Protein AF-A0A7J8KEY4-F1 (afdb_monomer_lite)

Secondary structure (DSSP, 8-state):
-GGGTHHHHTSTTGGGSHHHHT---TT-HHHHHHH-SSHHHHTTSS--TTHHHHHHHHTT-S-EEEEE-TT-SSSSSGGGGGT-EE-TTS-EE-GGGSHHHHTTTTSHHHHHHTT-EEEEE-SS--GGGTTS-HHHIIIIIGGG--

Radius of gyration: 16.2 Å; chains: 1; bounding box: 34×37×39 Å

InterPro domains:
  IPR029058 Alpha/Beta hydrolase fold [G3DSA:3.40.50.1820] (1-146)
  IPR029058 Alpha/Beta hydrolase fold [SSF53474] (2-145)

Foldseek 3Di:
DLVCVLVQLQDQVNLVDPVSLPDDDQQPNVSCCVRRPHDCVLLQVHDDPCQVVQLVVVVVDQADQQEFEPQQVPDVVRLVSQVWFQHNVGDTDGNCPDPSCVVCRNNPVVCVVVVRYHYDYDPPAYNVCCVPDPVNCVRRPVVPPD

Structure (mmCIF, N/CA/C/O backbone):
data_AF-A0A7J8KEY4-F1
#
_entry.id   AF-A0A7J8KEY4-F1
#
loop_
_atom_site.group_PDB
_atom_site.id
_atom_site.type_symbol
_atom_site.label_atom_id
_atom_site.label_alt_id
_atom_site.label_comp_id
_atom_site.label_asym_id
_atom_site.label_entity_id
_atom_site.label_seq_id
_atom_site.pdbx_PDB_ins_code
_atom_site.Cartn_x
_atom_site.Cartn_y
_atom_site.Cartn_z
_atom_site.occupancy
_atom_site.B_iso_or_equiv
_atom_site.auth_seq_id
_atom_site.auth_comp_id
_atom_site.auth_asym_id
_atom_site.auth_atom_id
_atom_site.pdbx_PDB_model_num
ATOM 1 N N . MET A 1 1 ? 6.195 19.680 -8.231 1.00 45.44 1 MET A N 1
ATOM 2 C CA . MET A 1 1 ? 7.351 19.181 -7.445 1.00 45.44 1 MET A CA 1
ATOM 3 C C . MET A 1 1 ? 7.421 17.651 -7.419 1.00 45.44 1 MET A C 1
ATOM 5 O O . MET A 1 1 ? 8.513 17.137 -7.600 1.00 45.44 1 MET A O 1
ATOM 9 N N . ARG A 1 2 ? 6.295 16.922 -7.286 1.00 59.47 2 ARG A N 1
ATOM 10 C CA . ARG A 1 2 ? 6.260 15.441 -7.325 1.00 59.47 2 ARG A CA 1
ATOM 11 C C . ARG A 1 2 ? 6.746 14.820 -8.647 1.00 59.47 2 ARG A C 1
ATOM 13 O O . ARG A 1 2 ? 7.518 13.875 -8.614 1.00 59.47 2 ARG A O 1
ATOM 20 N N . SER A 1 3 ? 6.399 15.421 -9.786 1.00 65.75 3 SER A N 1
ATOM 21 C CA . SER A 1 3 ? 6.666 14.889 -11.135 1.00 65.75 3 SER A CA 1
ATOM 22 C C . SER A 1 3 ? 8.140 14.717 -11.535 1.00 65.75 3 SER A C 1
ATOM 24 O O . SER A 1 3 ? 8.408 14.199 -12.608 1.00 65.75 3 SER A O 1
ATOM 26 N N . ASN A 1 4 ? 9.106 15.155 -10.718 1.00 87.75 4 ASN A N 1
ATOM 27 C CA . ASN A 1 4 ? 10.537 15.030 -11.024 1.00 87.75 4 ASN A CA 1
ATOM 28 C C . ASN A 1 4 ? 11.310 14.178 -10.005 1.00 87.75 4 ASN A C 1
ATOM 30 O O . ASN A 1 4 ? 12.507 13.968 -10.199 1.00 87.75 4 ASN A O 1
ATOM 34 N N . LEU A 1 5 ? 10.665 13.691 -8.934 1.00 90.38 5 LEU A N 1
ATOM 35 C CA . LEU A 1 5 ? 11.347 12.914 -7.891 1.00 90.38 5 LEU A CA 1
ATOM 36 C C . LEU A 1 5 ? 11.930 11.609 -8.434 1.00 90.38 5 LEU A C 1
ATOM 38 O O . LEU A 1 5 ? 13.018 11.227 -8.014 1.00 90.38 5 LEU A O 1
ATOM 42 N N . TYR A 1 6 ? 11.287 10.993 -9.430 1.00 91.25 6 TYR A N 1
ATOM 43 C CA . TYR A 1 6 ? 11.768 9.776 -10.088 1.00 91.25 6 TYR A CA 1
ATOM 44 C C . TYR A 1 6 ? 13.201 9.916 -10.637 1.00 91.25 6 TYR A C 1
ATOM 46 O O . TYR A 1 6 ? 13.979 8.969 -10.573 1.00 91.25 6 TYR A O 1
ATOM 54 N N . ARG A 1 7 ? 13.596 11.113 -11.103 1.00 92.25 7 ARG A N 1
ATOM 55 C CA . ARG A 1 7 ? 14.943 11.376 -11.652 1.00 92.25 7 ARG A CA 1
ATOM 56 C C . ARG A 1 7 ? 16.046 11.231 -10.610 1.00 92.25 7 ARG A C 1
ATOM 58 O O . ARG A 1 7 ? 17.181 10.923 -10.956 1.00 92.25 7 ARG A O 1
ATOM 65 N N . ILE A 1 8 ? 15.709 11.495 -9.351 1.00 93.94 8 ILE A N 1
ATOM 66 C CA . ILE A 1 8 ? 16.608 11.338 -8.209 1.00 93.94 8 ILE A CA 1
ATOM 67 C C . ILE A 1 8 ? 16.416 9.946 -7.616 1.00 93.94 8 ILE A C 1
ATOM 69 O O . ILE A 1 8 ? 17.381 9.197 -7.483 1.00 93.94 8 ILE A O 1
ATOM 73 N N . CYS A 1 9 ? 15.173 9.584 -7.302 1.00 95.31 9 CYS A N 1
ATOM 74 C CA . CYS A 1 9 ? 14.866 8.370 -6.568 1.00 95.31 9 CYS A CA 1
ATOM 75 C C . CYS A 1 9 ? 15.214 7.091 -7.320 1.00 95.31 9 CYS A C 1
ATOM 77 O O . CYS A 1 9 ? 15.650 6.142 -6.681 1.00 95.31 9 CYS A O 1
ATOM 79 N N . TYR A 1 10 ? 15.109 7.062 -8.647 1.00 96.75 10 TYR A N 1
ATOM 80 C CA . TYR A 1 10 ? 15.460 5.885 -9.449 1.00 96.75 10 TYR A CA 1
ATOM 81 C C . TYR A 1 10 ? 16.909 5.901 -9.956 1.00 96.75 10 TYR A C 1
ATOM 83 O O . TYR A 1 10 ? 17.248 5.236 -10.931 1.00 96.75 10 TYR A O 1
ATOM 91 N N . SER A 1 11 ? 17.783 6.646 -9.276 1.00 96.38 11 SER A N 1
ATOM 92 C CA . SER A 1 11 ? 19.234 6.516 -9.417 1.00 96.38 11 SER A CA 1
ATOM 93 C C . SER A 1 11 ? 19.804 5.556 -8.359 1.00 96.38 11 SER A C 1
ATOM 95 O O . SER A 1 11 ? 19.191 5.400 -7.300 1.00 96.38 11 SER A O 1
ATOM 97 N N . PRO A 1 12 ? 20.993 4.953 -8.575 1.00 96.25 12 PRO A N 1
ATOM 98 C CA . PRO A 1 12 ? 21.600 4.047 -7.596 1.00 96.25 12 PRO A CA 1
ATOM 99 C C . PRO A 1 12 ? 21.769 4.667 -6.202 1.00 96.25 12 PRO A C 1
ATOM 101 O O . PRO A 1 12 ? 21.425 4.047 -5.208 1.00 96.25 12 PRO A O 1
ATOM 104 N N . TRP A 1 13 ? 22.233 5.917 -6.124 1.00 95.69 13 TRP A N 1
ATOM 105 C CA . TRP A 1 13 ? 22.377 6.629 -4.849 1.00 95.69 13 TRP A CA 1
ATOM 106 C C . TRP A 1 13 ? 21.034 7.115 -4.294 1.00 95.69 13 TRP A C 1
ATOM 108 O O . TRP A 1 13 ? 20.894 7.269 -3.086 1.00 95.69 13 TRP A O 1
ATOM 118 N N . GLY A 1 14 ? 20.036 7.339 -5.152 1.00 96.62 14 GLY A N 1
ATOM 119 C CA . GLY A 1 14 ? 18.671 7.638 -4.729 1.00 96.62 14 GLY A CA 1
ATOM 120 C C . GLY A 1 14 ? 18.065 6.493 -3.926 1.00 96.62 14 GLY A C 1
ATOM 121 O O . GLY A 1 14 ? 17.451 6.740 -2.896 1.00 96.62 14 GLY A O 1
ATOM 122 N N . GLN A 1 15 ? 18.304 5.245 -4.329 1.00 97.56 15 GLN A N 1
ATOM 123 C CA . GLN A 1 15 ? 17.839 4.054 -3.604 1.00 97.56 15 GLN A CA 1
ATOM 124 C C . GLN A 1 15 ? 18.546 3.820 -2.255 1.00 97.56 15 GLN A C 1
ATOM 126 O O . GLN A 1 15 ? 18.086 3.022 -1.445 1.00 97.56 15 GLN A O 1
ATOM 131 N N . GLU A 1 16 ? 19.601 4.574 -1.939 1.00 96.12 16 GLU A N 1
ATOM 132 C CA . GLU A 1 16 ? 20.169 4.607 -0.583 1.00 96.12 16 GLU A CA 1
ATOM 133 C C . GLU A 1 16 ? 19.364 5.525 0.367 1.00 96.12 16 GLU A C 1
ATOM 135 O O . GLU A 1 16 ? 19.590 5.533 1.577 1.00 96.12 16 GLU A O 1
ATOM 140 N N . PHE A 1 17 ? 18.390 6.292 -0.147 1.00 96.19 17 PHE A N 1
ATOM 141 C CA . PHE A 1 17 ? 17.484 7.121 0.653 1.00 96.19 17 PHE A CA 1
ATOM 142 C C . PHE A 1 17 ? 16.145 6.422 0.898 1.00 96.19 17 PHE A C 1
ATOM 144 O O . PHE A 1 17 ? 15.454 5.998 -0.029 1.00 96.19 17 PHE A O 1
ATOM 151 N N . SER A 1 18 ? 15.716 6.398 2.163 1.00 96.50 18 SER A N 1
ATOM 152 C CA . SER A 1 18 ? 14.506 5.689 2.599 1.00 96.50 18 SER A CA 1
ATOM 153 C C . SER A 1 18 ? 13.246 6.086 1.826 1.00 96.50 18 SER A C 1
ATOM 155 O O . SER A 1 18 ? 12.500 5.207 1.416 1.00 96.50 18 SER A O 1
ATOM 157 N N . ILE A 1 19 ? 13.026 7.380 1.570 1.00 95.88 19 ILE A N 1
ATOM 158 C CA . ILE A 1 19 ? 11.847 7.870 0.832 1.00 95.88 19 ILE A CA 1
ATOM 159 C C . ILE A 1 19 ? 11.815 7.322 -0.600 1.00 95.88 19 ILE A C 1
ATOM 161 O O . ILE A 1 19 ? 10.760 6.970 -1.119 1.00 95.88 19 ILE A O 1
ATOM 165 N N . CYS A 1 20 ? 12.975 7.212 -1.242 1.00 97.06 20 CYS A N 1
ATOM 166 C CA . CYS A 1 20 ? 13.074 6.744 -2.617 1.00 97.06 20 CYS A CA 1
ATOM 167 C C . CYS A 1 20 ? 12.879 5.230 -2.754 1.00 97.06 20 CYS A C 1
ATOM 169 O O . CYS A 1 20 ? 12.458 4.765 -3.813 1.00 97.06 20 CYS A O 1
ATOM 171 N N . ASN A 1 21 ? 13.104 4.469 -1.680 1.00 97.69 21 ASN A N 1
ATOM 172 C CA . ASN A 1 21 ? 12.877 3.023 -1.646 1.00 97.69 21 ASN A CA 1
ATOM 173 C C . ASN A 1 21 ? 11.406 2.624 -1.798 1.00 97.69 21 ASN A C 1
ATOM 175 O O . ASN A 1 21 ? 11.119 1.513 -2.249 1.00 97.69 21 ASN A O 1
ATOM 179 N N . TYR A 1 22 ? 10.484 3.531 -1.473 1.00 97.31 22 TYR A N 1
ATOM 180 C CA . TYR A 1 22 ? 9.044 3.353 -1.663 1.00 97.31 22 TYR A CA 1
ATOM 181 C C . TYR A 1 22 ? 8.402 4.459 -2.508 1.00 97.31 22 TYR A C 1
ATOM 183 O O . TYR A 1 22 ? 7.179 4.571 -2.552 1.00 97.31 22 TYR A O 1
ATOM 191 N N . TRP A 1 23 ? 9.204 5.261 -3.217 1.00 97.75 23 TRP A N 1
ATOM 192 C CA . TRP A 1 23 ? 8.666 6.155 -4.234 1.00 97.75 23 TRP A CA 1
ATOM 193 C C . TRP A 1 23 ? 8.142 5.316 -5.401 1.00 97.75 23 TRP A C 1
ATOM 195 O O . TRP A 1 23 ? 8.916 4.641 -6.083 1.00 97.75 23 TRP A O 1
ATOM 205 N N . HIS A 1 24 ? 6.834 5.365 -5.625 1.00 97.19 24 HIS A N 1
ATOM 206 C CA . HIS A 1 24 ? 6.153 4.646 -6.693 1.00 97.19 24 HIS A CA 1
ATOM 207 C C . HIS A 1 24 ? 5.544 5.682 -7.643 1.00 97.19 24 HIS A C 1
ATOM 209 O O . HIS A 1 24 ? 4.611 6.394 -7.281 1.00 97.19 24 HIS A O 1
ATOM 215 N N . ASP A 1 25 ? 6.143 5.845 -8.821 1.00 96.50 25 ASP A N 1
ATOM 216 C CA . ASP A 1 25 ? 5.674 6.772 -9.849 1.00 96.50 25 ASP A CA 1
ATOM 217 C C . ASP A 1 25 ? 4.855 6.001 -10.897 1.00 96.50 25 ASP A C 1
ATOM 219 O O . ASP A 1 25 ? 5.459 5.273 -11.690 1.00 96.50 25 ASP A O 1
ATOM 223 N N . PRO A 1 26 ? 3.516 6.156 -10.941 1.00 95.31 26 PRO A N 1
ATOM 224 C CA . PRO A 1 26 ? 2.666 5.409 -11.872 1.00 95.31 26 PRO A CA 1
ATOM 225 C C . PRO A 1 26 ? 2.917 5.769 -13.347 1.00 95.31 26 PRO A C 1
ATOM 227 O O . PRO A 1 26 ? 2.512 5.027 -14.238 1.00 95.31 26 PRO A O 1
ATOM 230 N N . HIS A 1 27 ? 3.604 6.884 -13.626 1.00 96.00 27 HIS A N 1
ATOM 231 C CA . HIS A 1 27 ? 3.937 7.319 -14.990 1.00 96.00 27 HIS A CA 1
ATOM 232 C C . HIS A 1 27 ? 5.279 6.779 -15.489 1.00 96.00 27 HIS A C 1
ATOM 234 O O . HIS A 1 27 ? 5.598 6.905 -16.671 1.00 96.00 27 HIS A O 1
ATOM 240 N N . HIS A 1 28 ? 6.079 6.193 -14.597 1.00 96.00 28 HIS A N 1
ATOM 241 C CA . HIS A 1 28 ? 7.401 5.647 -14.902 1.00 96.00 28 HIS A CA 1
ATOM 242 C C . HIS A 1 28 ? 7.551 4.230 -14.331 1.00 96.00 28 HIS A C 1
ATOM 244 O O . HIS A 1 28 ? 8.598 3.901 -13.771 1.00 96.00 28 HIS A O 1
ATOM 250 N N . ASP A 1 29 ? 6.514 3.401 -14.486 1.00 95.00 29 ASP A N 1
ATOM 251 C CA . ASP A 1 29 ? 6.438 2.048 -13.916 1.00 95.00 29 ASP A CA 1
ATOM 252 C C . ASP A 1 29 ? 7.633 1.166 -14.319 1.00 95.00 29 ASP A C 1
ATOM 254 O O . ASP A 1 29 ? 8.302 0.595 -13.465 1.00 95.00 29 ASP A O 1
ATOM 258 N N . ASP A 1 30 ? 8.033 1.170 -15.596 1.00 96.44 30 ASP A N 1
ATOM 259 C CA . ASP A 1 30 ? 9.221 0.429 -16.056 1.00 96.44 30 ASP A CA 1
ATOM 260 C C . ASP A 1 30 ? 10.501 0.831 -15.298 1.00 96.44 30 ASP A C 1
ATOM 262 O O . ASP A 1 30 ? 11.349 -0.004 -14.964 1.00 96.44 30 ASP A O 1
ATOM 266 N N . LEU A 1 31 ? 10.658 2.128 -15.013 1.00 96.50 31 LEU A N 1
ATOM 267 C CA . LEU A 1 31 ? 11.814 2.644 -14.286 1.00 96.50 31 LEU A CA 1
ATOM 268 C C . LEU A 1 31 ? 11.715 2.317 -12.792 1.00 96.50 31 LEU A C 1
ATOM 270 O O . LEU A 1 31 ? 12.731 1.986 -12.182 1.00 96.50 31 LEU A O 1
ATOM 274 N N . TYR A 1 32 ? 10.510 2.355 -12.226 1.00 97.50 32 TYR A N 1
ATOM 275 C CA . TYR A 1 32 ? 10.221 1.895 -10.871 1.00 97.50 32 TYR A CA 1
ATOM 276 C C . TYR A 1 32 ? 10.566 0.408 -10.696 1.00 97.50 32 TYR A C 1
ATOM 278 O O . TYR A 1 32 ? 11.369 0.074 -9.820 1.00 97.50 32 TYR A O 1
ATOM 286 N N . LEU A 1 33 ? 10.055 -0.470 -11.564 1.00 97.12 33 LEU A N 1
ATOM 287 C CA . LEU A 1 33 ? 10.310 -1.913 -11.535 1.00 97.12 33 LEU A CA 1
ATOM 288 C C . LEU A 1 33 ? 11.802 -2.231 -11.692 1.00 97.12 33 LEU A C 1
ATOM 290 O O . LEU A 1 33 ? 12.322 -3.153 -11.057 1.00 97.12 33 LEU A O 1
ATOM 294 N N . ASN A 1 34 ? 12.522 -1.452 -12.501 1.00 97.06 34 ASN A N 1
ATOM 295 C CA . ASN A 1 34 ? 13.956 -1.635 -12.705 1.00 97.06 34 ASN A CA 1
ATOM 296 C C . ASN A 1 34 ? 14.805 -1.092 -11.539 1.00 97.06 34 ASN A C 1
ATOM 298 O O . ASN A 1 34 ? 15.756 -1.745 -11.112 1.00 97.06 34 ASN A O 1
ATOM 302 N N . ALA A 1 35 ? 14.471 0.078 -10.991 1.00 97.06 35 ALA A N 1
ATOM 303 C CA . ALA A 1 35 ? 15.326 0.774 -10.029 1.00 97.06 35 ALA A CA 1
ATOM 304 C C . ALA A 1 35 ? 14.965 0.518 -8.563 1.00 97.06 35 ALA A C 1
ATOM 306 O O . ALA A 1 35 ? 15.860 0.542 -7.723 1.00 97.06 35 ALA A O 1
ATOM 307 N N . SER A 1 36 ? 13.694 0.270 -8.226 1.00 97.75 36 SER A N 1
ATOM 308 C CA . SER A 1 36 ? 13.269 0.111 -6.831 1.00 97.75 36 SER A CA 1
ATOM 309 C C . SER A 1 36 ? 13.994 -1.071 -6.180 1.00 97.75 36 SER A C 1
ATOM 311 O O . SER A 1 36 ? 13.887 -2.224 -6.606 1.00 97.75 36 SER A O 1
ATOM 313 N N . SER A 1 37 ? 14.782 -0.780 -5.151 1.00 96.81 37 SER A N 1
ATOM 314 C CA . SER A 1 37 ? 15.591 -1.749 -4.411 1.00 96.81 37 SER A CA 1
ATOM 315 C C . SER A 1 37 ? 14.806 -2.410 -3.273 1.00 96.81 37 SER A C 1
ATOM 317 O O . SER A 1 37 ? 15.207 -3.461 -2.774 1.00 96.81 37 SER A O 1
ATOM 319 N N . PHE A 1 38 ? 13.660 -1.823 -2.909 1.00 98.38 38 PHE A N 1
ATOM 320 C CA . PHE A 1 38 ? 12.827 -2.255 -1.794 1.00 98.38 38 PHE A CA 1
ATOM 321 C C . PHE A 1 38 ? 11.388 -2.552 -2.220 1.00 98.38 38 PHE A C 1
ATOM 323 O O . PHE A 1 38 ? 11.026 -3.724 -2.260 1.00 98.38 38 PHE A O 1
ATOM 330 N N . LEU A 1 39 ? 10.575 -1.537 -2.551 1.00 98.50 39 LEU A N 1
ATOM 331 C CA . LEU A 1 39 ? 9.125 -1.710 -2.721 1.00 98.50 39 LEU A CA 1
ATOM 332 C C . LEU A 1 39 ? 8.771 -2.717 -3.826 1.00 98.50 39 LEU A C 1
ATOM 334 O O . LEU A 1 39 ? 8.086 -3.695 -3.535 1.00 98.50 39 LEU A O 1
ATOM 338 N N . ALA A 1 40 ? 9.323 -2.563 -5.037 1.00 98.06 40 ALA A N 1
ATOM 339 C CA . ALA A 1 40 ? 9.056 -3.504 -6.136 1.00 98.06 40 ALA A CA 1
ATOM 340 C C . ALA A 1 40 ? 9.548 -4.930 -5.822 1.00 98.06 40 ALA A C 1
ATOM 342 O O . ALA A 1 40 ? 9.017 -5.918 -6.334 1.00 98.06 40 ALA A O 1
ATOM 343 N N . LEU A 1 41 ? 10.576 -5.046 -4.969 1.00 97.88 41 LEU A N 1
ATOM 344 C CA . LEU A 1 41 ? 11.156 -6.322 -4.566 1.00 97.88 41 LEU A CA 1
ATOM 345 C C . LEU A 1 41 ? 10.262 -7.041 -3.547 1.00 97.88 41 LEU A C 1
ATOM 347 O O . LEU A 1 41 ? 9.910 -8.197 -3.759 1.00 97.88 41 LEU A O 1
ATOM 351 N N . ILE A 1 42 ? 9.859 -6.369 -2.461 1.00 98.25 42 ILE A N 1
ATOM 352 C CA . ILE A 1 42 ? 9.007 -6.980 -1.423 1.00 98.25 42 ILE A CA 1
ATOM 353 C C . ILE A 1 42 ? 7.591 -7.271 -1.925 1.00 98.25 42 ILE A C 1
ATOM 355 O O . ILE A 1 42 ? 6.972 -8.231 -1.466 1.00 98.25 42 ILE A O 1
ATOM 359 N N . ASN A 1 43 ? 7.108 -6.494 -2.895 1.00 98.50 43 ASN A N 1
ATOM 360 C CA . ASN A 1 43 ? 5.810 -6.714 -3.518 1.00 98.50 43 ASN A CA 1
ATOM 361 C C . ASN A 1 43 ? 5.831 -7.856 -4.548 1.00 98.50 43 ASN A C 1
ATOM 363 O O . ASN A 1 43 ? 4.774 -8.263 -5.034 1.00 98.50 43 ASN A O 1
ATOM 367 N N . GLY A 1 44 ? 7.007 -8.400 -4.885 1.00 97.31 44 GLY A N 1
ATOM 368 C CA . GLY A 1 44 ? 7.145 -9.418 -5.927 1.00 97.31 44 GLY A CA 1
ATOM 369 C C . GLY A 1 44 ? 6.732 -8.908 -7.311 1.00 97.31 44 GLY A C 1
ATOM 370 O O . GLY A 1 44 ? 6.229 -9.678 -8.126 1.00 97.31 44 GLY A O 1
ATOM 371 N N . GLU A 1 45 ? 6.891 -7.607 -7.555 1.00 97.19 45 GLU A N 1
ATOM 372 C CA . GLU A 1 45 ? 6.647 -6.976 -8.857 1.00 97.19 45 GLU A CA 1
ATOM 373 C C . GLU A 1 45 ? 7.847 -7.188 -9.786 1.00 97.19 45 GLU A C 1
ATOM 375 O O . GLU A 1 45 ? 7.683 -7.359 -10.994 1.00 97.19 45 GLU A O 1
ATOM 380 N N . ARG A 1 46 ? 9.048 -7.291 -9.200 1.00 94.81 46 ARG A N 1
ATOM 381 C CA . ARG A 1 46 ? 10.245 -7.824 -9.853 1.00 94.81 46 ARG A CA 1
ATOM 382 C C . ARG A 1 46 ? 10.583 -9.206 -9.302 1.00 94.81 46 ARG A C 1
ATOM 384 O O . ARG A 1 46 ? 10.758 -9.377 -8.094 1.00 94.81 46 ARG A O 1
ATOM 391 N N . ASP A 1 47 ? 10.743 -10.175 -10.200 1.00 93.56 47 ASP A N 1
ATOM 392 C CA . ASP A 1 47 ? 11.124 -11.538 -9.834 1.00 93.56 47 ASP A CA 1
ATOM 393 C C . ASP A 1 47 ? 12.469 -11.575 -9.098 1.00 93.56 47 ASP A C 1
ATOM 395 O O . ASP A 1 47 ? 13.452 -10.941 -9.488 1.00 93.56 47 ASP A O 1
ATOM 399 N N . HIS A 1 48 ? 12.522 -12.362 -8.024 1.00 96.25 48 HIS A N 1
ATOM 400 C CA . HIS A 1 48 ? 13.741 -12.597 -7.261 1.00 96.25 48 HIS A CA 1
ATOM 401 C C . HIS A 1 48 ? 13.693 -13.983 -6.592 1.00 96.25 48 HIS A C 1
ATOM 403 O O . HIS A 1 48 ? 12.610 -14.481 -6.267 1.00 96.25 48 HIS A O 1
ATOM 409 N N . PRO A 1 49 ? 14.847 -14.629 -6.331 1.00 97.69 49 PRO A N 1
ATOM 410 C CA . PRO A 1 49 ? 14.895 -16.034 -5.904 1.00 97.69 49 PRO A CA 1
ATOM 411 C C . PRO A 1 49 ? 14.205 -16.309 -4.558 1.00 97.69 49 PRO A C 1
ATOM 413 O O . PRO A 1 49 ? 13.836 -17.445 -4.271 1.00 97.69 49 PRO A O 1
ATOM 416 N N . ASN A 1 50 ? 14.001 -15.275 -3.736 1.00 97.81 50 ASN A N 1
ATOM 417 C CA . ASN A 1 50 ? 13.419 -15.404 -2.402 1.00 97.81 50 ASN A CA 1
ATOM 418 C C . ASN A 1 50 ? 11.912 -15.103 -2.347 1.00 97.81 50 ASN A C 1
ATOM 420 O O . ASN A 1 50 ? 11.337 -15.239 -1.268 1.00 97.81 50 ASN A O 1
ATOM 424 N N . ALA A 1 51 ? 11.258 -14.742 -3.460 1.00 97.56 51 ALA A N 1
ATOM 425 C CA . ALA A 1 51 ? 9.858 -14.296 -3.469 1.00 97.56 51 ALA A CA 1
ATOM 426 C C . ALA A 1 51 ? 8.914 -15.308 -2.798 1.00 97.56 51 ALA A C 1
ATOM 428 O O . ALA A 1 51 ? 8.120 -14.968 -1.921 1.00 97.56 51 ALA A O 1
ATOM 429 N N . THR A 1 52 ? 9.083 -16.598 -3.112 1.00 97.94 52 THR A N 1
ATOM 430 C CA . THR A 1 52 ? 8.290 -17.682 -2.504 1.00 97.94 52 THR A CA 1
ATOM 431 C C . THR A 1 52 ? 8.511 -17.785 -0.991 1.00 97.94 52 THR A C 1
ATOM 433 O O . THR A 1 52 ? 7.559 -17.984 -0.231 1.00 97.94 52 THR A O 1
ATOM 436 N N . ALA A 1 53 ? 9.759 -17.644 -0.532 1.00 98.50 53 ALA A N 1
ATOM 437 C CA . ALA A 1 53 ? 10.087 -17.693 0.889 1.00 98.50 53 ALA A CA 1
ATOM 438 C C . ALA A 1 53 ? 9.532 -16.469 1.634 1.00 98.50 53 ALA A C 1
ATOM 440 O O . ALA A 1 53 ? 8.979 -16.617 2.721 1.00 98.50 53 ALA A O 1
ATOM 441 N N . TRP A 1 54 ? 9.620 -15.278 1.038 1.00 98.69 54 TRP A N 1
ATOM 442 C CA . TRP A 1 54 ? 9.091 -14.037 1.608 1.00 98.69 54 TRP A CA 1
ATOM 443 C C . TRP A 1 54 ? 7.572 -14.080 1.739 1.00 98.69 54 TRP A C 1
ATOM 445 O O . TRP A 1 54 ? 7.057 -13.862 2.836 1.00 98.69 54 TRP A O 1
ATOM 455 N N . ARG A 1 55 ? 6.870 -14.506 0.681 1.00 98.62 55 ARG A N 1
ATOM 456 C CA . ARG A 1 55 ? 5.430 -14.788 0.728 1.00 98.62 55 ARG A CA 1
ATOM 457 C C . ARG A 1 55 ? 5.086 -15.762 1.855 1.00 98.62 55 ARG A C 1
ATOM 459 O O . ARG A 1 55 ? 4.215 -15.486 2.676 1.00 98.62 55 ARG A O 1
ATOM 466 N N . LYS A 1 56 ? 5.783 -16.903 1.933 1.00 98.69 56 LYS A N 1
ATOM 467 C CA . LYS A 1 56 ? 5.558 -17.906 2.990 1.00 98.69 56 LYS A CA 1
ATOM 468 C C . LYS A 1 56 ? 5.751 -17.317 4.390 1.00 98.69 56 LYS A C 1
ATOM 470 O O . LYS A 1 56 ? 5.007 -17.676 5.299 1.00 98.69 56 LYS A O 1
ATOM 475 N N . ASN A 1 57 ? 6.735 -16.438 4.564 1.00 98.75 57 ASN A N 1
ATOM 476 C CA . ASN A 1 57 ? 7.012 -15.795 5.843 1.00 98.75 57 ASN A CA 1
ATOM 477 C C . ASN A 1 57 ? 5.910 -14.804 6.227 1.00 98.75 57 ASN A C 1
ATOM 479 O O . ASN A 1 57 ? 5.424 -14.870 7.354 1.00 98.75 57 ASN A O 1
ATOM 483 N N . PHE A 1 58 ? 5.477 -13.946 5.300 1.00 98.81 58 PHE A N 1
ATOM 484 C CA . PHE A 1 58 ? 4.419 -12.966 5.556 1.00 98.81 58 PHE A CA 1
ATOM 485 C C . PHE A 1 58 ? 3.092 -13.636 5.937 1.00 98.81 58 PHE A C 1
ATOM 487 O O . PHE A 1 58 ? 2.433 -13.223 6.887 1.00 98.81 58 PHE A O 1
ATOM 494 N N . LEU A 1 59 ? 2.760 -14.766 5.303 1.00 98.81 59 LEU A N 1
ATOM 495 C CA . LEU A 1 59 ? 1.548 -15.549 5.590 1.00 98.81 59 LEU A CA 1
ATOM 496 C C . LEU A 1 59 ? 1.462 -16.143 7.007 1.00 98.81 59 LEU A C 1
ATOM 498 O O . LEU A 1 59 ? 0.399 -16.639 7.403 1.00 98.81 59 LEU A O 1
AT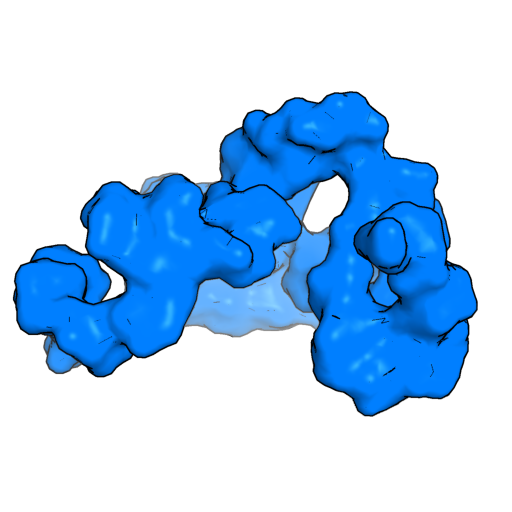OM 502 N N . ARG A 1 60 ? 2.559 -16.101 7.774 1.00 98.69 60 ARG A N 1
ATOM 503 C CA . ARG A 1 60 ? 2.585 -16.514 9.184 1.00 98.69 60 ARG A CA 1
ATOM 504 C C . ARG A 1 60 ? 1.880 -15.518 10.103 1.00 98.69 60 ARG A C 1
ATOM 506 O O . ARG A 1 60 ? 1.576 -15.890 11.232 1.00 98.69 60 ARG A O 1
ATOM 513 N N . VAL A 1 61 ? 1.649 -14.280 9.655 1.00 98.56 61 VAL A N 1
ATOM 514 C CA . VAL A 1 61 ? 0.938 -13.269 10.445 1.00 98.56 61 VAL A CA 1
ATOM 515 C C . VAL A 1 61 ? -0.472 -13.759 10.786 1.00 98.56 61 VAL A C 1
ATOM 517 O O . VAL A 1 61 ? -1.137 -14.362 9.941 1.00 98.56 61 VAL A O 1
ATOM 520 N N . GLY A 1 62 ? -0.918 -13.528 12.024 1.00 98.19 62 GLY A N 1
ATOM 521 C CA . GLY A 1 62 ? -2.287 -13.836 12.449 1.00 98.19 62 GLY A CA 1
ATOM 522 C C . GLY A 1 62 ? -3.289 -12.894 11.787 1.00 98.19 62 GLY A C 1
ATOM 523 O O . GLY A 1 62 ? -4.155 -13.347 11.040 1.00 98.19 62 GLY A O 1
ATOM 524 N N . HIS A 1 63 ? -3.084 -11.590 11.987 1.00 98.31 63 HIS A N 1
ATOM 525 C CA . HIS A 1 63 ? -3.902 -10.519 11.425 1.00 98.31 63 HIS A CA 1
ATOM 526 C C . HIS A 1 63 ? -3.032 -9.439 10.777 1.00 98.31 63 HIS A C 1
ATOM 528 O O . HIS A 1 63 ? -2.004 -9.044 11.323 1.00 98.31 63 HIS A O 1
ATOM 534 N N . LEU A 1 64 ? -3.471 -8.947 9.624 1.00 98.75 64 LEU A N 1
ATOM 535 C CA . LEU A 1 64 ? -2.950 -7.763 8.958 1.00 98.75 64 LEU A CA 1
ATOM 536 C C . LEU A 1 64 ? -3.977 -6.642 9.136 1.00 98.75 64 LEU A C 1
ATOM 538 O O . LEU A 1 64 ? -4.946 -6.552 8.383 1.00 98.75 64 LEU A O 1
ATOM 542 N N . VAL A 1 65 ? -3.785 -5.828 10.173 1.00 98.75 65 VAL A N 1
ATOM 543 C CA . VAL A 1 65 ? -4.679 -4.712 10.500 1.00 98.75 65 VAL A CA 1
ATOM 544 C C . VAL 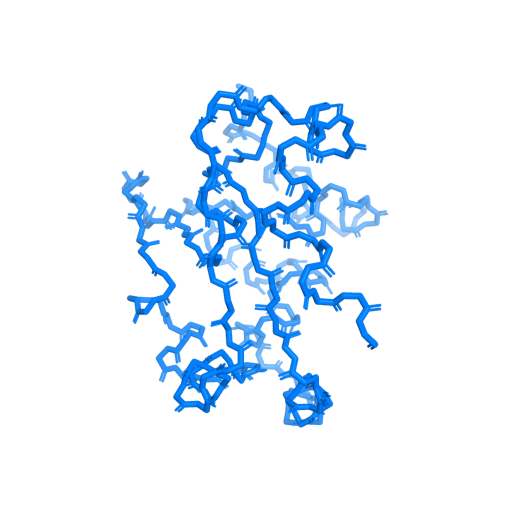A 1 65 ? -4.211 -3.468 9.754 1.00 98.75 65 VAL A C 1
ATOM 546 O O . VAL A 1 65 ? -3.123 -2.955 10.004 1.00 98.75 65 VAL A O 1
ATOM 549 N N . LEU A 1 66 ? -5.027 -3.010 8.811 1.00 98.81 66 LEU A N 1
ATOM 550 C CA . LEU A 1 66 ? -4.765 -1.868 7.942 1.00 98.81 66 LEU A CA 1
ATOM 551 C C . LEU A 1 66 ? -5.567 -0.671 8.446 1.00 98.81 66 LEU A C 1
ATOM 553 O O . LEU A 1 66 ? -6.791 -0.748 8.560 1.00 98.81 66 LEU A O 1
ATOM 557 N N . ILE A 1 67 ? -4.876 0.422 8.761 1.00 98.81 67 ILE A N 1
ATOM 558 C CA . ILE A 1 67 ? -5.455 1.642 9.331 1.00 98.81 67 ILE A CA 1
ATOM 559 C C . ILE A 1 67 ? -5.021 2.822 8.464 1.00 98.81 67 ILE A C 1
ATOM 561 O O . ILE A 1 67 ? -3.849 2.948 8.114 1.00 98.81 67 ILE A O 1
ATOM 565 N N . GLY A 1 68 ? -5.963 3.690 8.122 1.00 98.62 68 GLY A N 1
ATOM 566 C CA . GLY A 1 68 ? -5.721 4.871 7.300 1.00 98.62 68 GLY A CA 1
ATOM 567 C C . GLY A 1 68 ? -7.024 5.592 6.991 1.00 98.62 68 GLY A C 1
ATOM 568 O O . GLY A 1 68 ? -8.095 5.177 7.436 1.00 98.62 68 GLY A O 1
ATOM 569 N N . GLY A 1 69 ? -6.962 6.669 6.219 1.00 98.38 69 GLY A N 1
ATOM 570 C CA . GLY A 1 69 ? -8.171 7.405 5.881 1.00 98.38 69 GLY A CA 1
ATOM 571 C C . GLY A 1 69 ? -7.943 8.645 5.030 1.00 98.38 69 GLY A C 1
ATOM 572 O O . GLY A 1 69 ? -6.799 9.050 4.823 1.00 98.38 69 GLY A O 1
ATOM 573 N N . PRO A 1 70 ? -9.037 9.246 4.536 1.00 98.38 70 PRO A N 1
ATOM 574 C CA . PRO A 1 70 ? -8.996 10.295 3.518 1.00 98.38 70 PRO A CA 1
ATOM 575 C C . PRO A 1 70 ? -8.344 11.599 3.986 1.00 98.38 70 PRO A C 1
ATOM 577 O O . PRO A 1 70 ? -7.782 12.324 3.169 1.00 98.38 70 PRO A O 1
ATOM 580 N N . ASP A 1 71 ? -8.384 11.883 5.288 1.00 98.38 71 ASP A N 1
ATOM 581 C CA . ASP A 1 71 ? -7.892 13.136 5.869 1.00 98.38 71 ASP A CA 1
ATOM 582 C C . ASP A 1 71 ? -6.428 13.063 6.348 1.00 98.38 71 ASP A C 1
ATOM 584 O O . ASP A 1 71 ? -5.951 14.007 6.975 1.00 98.38 71 ASP A O 1
ATOM 588 N N . ASP A 1 72 ? -5.698 11.977 6.037 1.00 98.19 72 ASP A N 1
ATOM 589 C CA . ASP A 1 72 ? -4.287 11.786 6.416 1.00 98.19 72 ASP A CA 1
ATOM 590 C C . ASP A 1 72 ? -3.411 12.970 5.957 1.00 98.19 72 ASP A C 1
ATOM 592 O O . ASP A 1 72 ? -2.662 13.551 6.744 1.00 98.19 72 ASP A O 1
ATOM 596 N N . GLY A 1 73 ? -3.544 13.378 4.692 1.00 95.06 73 GLY A N 1
ATOM 597 C CA . GLY A 1 73 ? -2.878 14.561 4.141 1.00 95.06 73 GLY A CA 1
ATOM 598 C C . GLY A 1 73 ? -1.378 14.413 3.836 1.00 95.06 73 GLY A C 1
ATOM 599 O O . GLY A 1 73 ? -0.780 15.365 3.330 1.00 95.06 73 GLY A O 1
ATOM 600 N N . VAL A 1 74 ? -0.762 13.253 4.091 1.00 96.81 74 VAL A N 1
ATOM 601 C CA . VAL A 1 74 ? 0.654 12.966 3.789 1.00 96.81 74 VAL A CA 1
ATOM 602 C C . VAL A 1 74 ? 0.782 11.773 2.840 1.00 96.81 74 VAL A C 1
ATOM 604 O O . VAL A 1 74 ? 1.373 11.904 1.764 1.00 96.81 74 VAL A O 1
ATOM 607 N N . ILE A 1 75 ? 0.201 10.628 3.195 1.00 96.88 75 ILE A N 1
ATOM 608 C CA . ILE A 1 75 ? 0.164 9.425 2.362 1.00 96.88 75 ILE A CA 1
ATOM 609 C C . ILE A 1 75 ? -0.661 9.721 1.109 1.00 96.88 75 ILE A C 1
ATOM 611 O O . ILE A 1 75 ? -1.791 10.198 1.181 1.00 96.88 75 ILE A O 1
ATOM 615 N N . THR A 1 76 ? -0.077 9.496 -0.069 1.00 96.56 76 THR A N 1
ATOM 616 C CA . THR A 1 76 ? -0.739 9.780 -1.347 1.00 96.56 76 THR A CA 1
ATOM 617 C C . THR A 1 76 ? -0.494 8.648 -2.353 1.00 96.56 76 THR A C 1
ATOM 619 O O . THR A 1 76 ? 0.665 8.440 -2.711 1.00 96.56 76 THR A O 1
ATOM 622 N N . PRO A 1 77 ? -1.543 7.964 -2.846 1.00 97.94 77 PRO A N 1
ATOM 623 C CA . PRO A 1 77 ? -2.944 8.088 -2.422 1.00 97.94 77 PRO A CA 1
ATOM 624 C C . PRO A 1 77 ? -3.118 7.570 -0.986 1.00 97.94 77 PRO A C 1
ATOM 626 O O . PRO A 1 77 ? -2.388 6.673 -0.576 1.00 97.94 77 PRO A O 1
ATOM 629 N N . TRP A 1 78 ? -4.065 8.104 -0.207 1.00 98.44 78 TRP A N 1
ATOM 630 C CA . TRP A 1 78 ? -4.280 7.649 1.181 1.00 98.44 78 TRP A CA 1
ATOM 631 C C . TRP A 1 78 ? -4.690 6.168 1.248 1.00 98.44 78 TRP A C 1
ATOM 633 O O . TRP A 1 78 ? -4.424 5.478 2.230 1.00 98.44 78 TRP A O 1
ATOM 643 N N . GLN A 1 79 ? -5.273 5.657 0.162 1.00 98.69 79 GLN A N 1
ATOM 644 C CA . GLN A 1 79 ? -5.598 4.249 -0.042 1.00 98.69 79 GLN A CA 1
ATOM 645 C C . GLN A 1 79 ? -4.360 3.342 -0.070 1.00 98.69 79 GLN A C 1
ATOM 647 O O . GLN A 1 79 ? -4.508 2.135 0.103 1.00 98.69 79 GLN A O 1
ATOM 652 N N . SER A 1 80 ? -3.146 3.892 -0.194 1.00 98.56 80 SER A N 1
ATOM 653 C CA . SER A 1 80 ? -1.893 3.142 -0.040 1.00 98.56 80 SER A CA 1
ATOM 654 C C . SER A 1 80 ? -1.822 2.411 1.308 1.00 98.56 80 SER A C 1
ATOM 656 O O . SER A 1 80 ? -1.333 1.283 1.367 1.00 98.56 80 SER A O 1
ATOM 658 N N . SER A 1 81 ? -2.439 2.961 2.365 1.00 98.62 81 SER A N 1
ATOM 659 C CA . SER A 1 81 ? -2.604 2.288 3.667 1.00 98.62 81 SER A CA 1
ATOM 660 C C . SER A 1 81 ? -3.419 0.988 3.604 1.00 98.62 81 SER A C 1
ATOM 662 O O . SER A 1 81 ? -3.328 0.153 4.501 1.00 98.62 81 SER A O 1
ATOM 664 N N . PHE A 1 82 ? -4.213 0.808 2.547 1.00 98.75 82 PHE A N 1
ATOM 665 C CA . PHE A 1 82 ? -5.060 -0.355 2.284 1.00 98.75 82 PHE A CA 1
ATOM 666 C C . PHE A 1 82 ? -4.612 -1.142 1.044 1.00 98.75 82 PHE A C 1
ATOM 668 O O . PHE A 1 82 ? -5.402 -1.910 0.499 1.00 98.75 82 PHE A O 1
ATOM 675 N N . PHE A 1 83 ? -3.358 -0.960 0.608 1.00 98.69 83 PHE A N 1
ATOM 676 C CA . PHE A 1 83 ? -2.798 -1.502 -0.638 1.00 98.69 83 PHE A CA 1
ATOM 677 C C . PHE A 1 83 ? -3.499 -1.027 -1.921 1.00 98.69 83 PHE A C 1
ATOM 679 O O . PHE A 1 83 ? -3.308 -1.635 -2.967 1.00 98.69 83 PHE A O 1
ATOM 686 N N . GLY A 1 84 ? -4.281 0.053 -1.874 1.00 98.56 84 GLY A N 1
ATOM 687 C CA . GLY A 1 84 ? -4.767 0.741 -3.070 1.00 98.56 84 GLY A CA 1
ATOM 688 C C . GLY A 1 84 ? -3.683 1.637 -3.675 1.00 98.56 84 GLY A C 1
ATOM 689 O O . GLY A 1 84 ? -2.870 2.212 -2.945 1.00 98.56 84 GLY A O 1
ATOM 690 N N . PHE A 1 85 ? -3.650 1.772 -4.998 1.00 98.56 85 PHE A N 1
ATOM 691 C CA . PHE A 1 85 ? -2.645 2.600 -5.666 1.00 98.56 85 PHE A CA 1
ATOM 692 C C . PHE A 1 85 ? -3.137 3.188 -6.990 1.00 98.56 85 PHE A C 1
ATOM 694 O O . PHE A 1 85 ? -4.172 2.787 -7.509 1.00 98.56 85 PHE A O 1
ATOM 701 N N . TYR A 1 86 ? -2.411 4.174 -7.513 1.00 98.06 86 TYR A N 1
ATOM 702 C CA . TYR A 1 86 ? -2.725 4.808 -8.788 1.00 98.06 86 TYR A CA 1
ATOM 703 C C . TYR A 1 86 ? -2.509 3.862 -9.972 1.00 98.06 86 TYR A C 1
ATOM 705 O O . TYR A 1 86 ? -1.499 3.163 -10.039 1.00 98.06 86 TYR A O 1
ATOM 713 N N . ASP A 1 87 ? -3.422 3.907 -10.939 1.00 94.69 87 ASP A N 1
ATOM 714 C CA . ASP A 1 87 ? -3.150 3.488 -12.309 1.00 94.69 87 ASP A CA 1
ATOM 715 C C . ASP A 1 87 ? -2.362 4.574 -13.071 1.00 94.69 87 ASP A C 1
ATOM 717 O O . ASP A 1 87 ? -2.071 5.656 -12.551 1.00 94.69 87 ASP A O 1
ATOM 721 N N . ALA A 1 88 ? -2.046 4.310 -14.341 1.00 93.19 88 ALA A N 1
ATOM 722 C CA . ALA A 1 88 ? -1.337 5.259 -15.202 1.00 93.19 88 ALA A CA 1
ATOM 723 C C . ALA A 1 88 ? -2.098 6.585 -15.443 1.00 93.19 88 ALA A C 1
ATOM 725 O O . ALA A 1 88 ? -1.496 7.569 -15.865 1.00 93.19 88 ALA A O 1
ATOM 726 N N . ASN A 1 89 ? -3.410 6.635 -15.185 1.00 95.44 89 ASN A N 1
ATOM 727 C CA . ASN A 1 89 ? -4.236 7.840 -15.293 1.00 95.44 89 ASN A CA 1
ATOM 728 C C . ASN A 1 89 ? -4.455 8.529 -13.934 1.00 95.44 89 ASN A C 1
ATOM 730 O O . ASN A 1 89 ? -5.302 9.416 -13.838 1.00 95.44 89 ASN A O 1
ATOM 734 N N . GLU A 1 90 ? -3.733 8.115 -12.888 1.00 93.81 90 GLU A N 1
ATOM 735 C CA . GLU A 1 90 ? -3.919 8.567 -11.502 1.00 93.81 90 GLU A CA 1
ATOM 736 C C . GLU A 1 90 ? -5.318 8.262 -10.927 1.00 93.81 90 GLU A C 1
ATOM 738 O O . GLU A 1 90 ? -5.746 8.855 -9.933 1.00 93.81 90 GLU A O 1
ATOM 743 N N . THR A 1 91 ? -6.029 7.290 -11.505 1.00 97.44 91 THR A N 1
ATOM 744 C CA . THR A 1 91 ? -7.216 6.693 -10.886 1.00 97.44 91 THR A CA 1
ATOM 745 C C . THR A 1 91 ? -6.759 5.739 -9.796 1.00 97.44 91 THR A C 1
ATOM 747 O O . THR A 1 91 ? -5.900 4.892 -10.023 1.00 97.44 91 THR A O 1
ATOM 750 N N . VAL A 1 92 ? -7.311 5.871 -8.592 1.00 98.12 92 VAL A N 1
ATOM 751 C CA . VAL A 1 92 ? -6.959 4.970 -7.492 1.00 98.12 92 VAL A CA 1
ATOM 752 C C . VAL A 1 92 ? -7.690 3.643 -7.671 1.00 98.12 92 VAL A C 1
ATOM 754 O O . VAL A 1 92 ? -8.916 3.606 -7.606 1.00 98.12 92 VAL A O 1
ATOM 757 N N . LEU A 1 93 ? -6.923 2.577 -7.878 1.00 98.31 93 LEU A N 1
ATOM 758 C CA . LEU A 1 93 ? -7.380 1.194 -7.883 1.00 98.31 93 LEU A CA 1
ATOM 759 C C . LEU A 1 93 ? -7.382 0.637 -6.462 1.00 98.31 93 LEU A C 1
ATOM 761 O O . LEU A 1 93 ? -6.467 0.901 -5.671 1.00 98.31 93 LEU A O 1
ATOM 765 N N . GLU A 1 94 ? -8.369 -0.194 -6.155 1.00 98.62 94 GLU A N 1
ATOM 766 C CA . GLU A 1 94 ? -8.394 -0.963 -4.916 1.00 98.62 94 GLU A CA 1
ATOM 767 C C . GLU A 1 94 ? -7.335 -2.078 -4.940 1.00 98.62 94 GLU A C 1
ATOM 769 O O . GLU A 1 94 ? -6.777 -2.442 -5.982 1.00 98.62 94 GLU A O 1
ATOM 774 N N . MET A 1 95 ? -7.033 -2.646 -3.770 1.00 98.56 95 MET A N 1
ATOM 775 C CA . MET A 1 95 ? -6.065 -3.745 -3.639 1.00 98.56 95 MET A CA 1
ATOM 776 C C . MET A 1 95 ? -6.406 -4.914 -4.575 1.00 98.56 95 MET A C 1
ATOM 778 O O . MET A 1 95 ? -5.523 -5.471 -5.224 1.00 98.56 95 MET A O 1
ATOM 782 N N . GLU A 1 96 ? -7.684 -5.282 -4.655 1.00 98.62 96 GLU A N 1
ATOM 783 C CA . GLU A 1 96 ? -8.180 -6.450 -5.383 1.00 98.62 96 GLU A CA 1
ATOM 784 C C . GLU A 1 96 ? -8.040 -6.345 -6.910 1.00 98.62 96 GLU A C 1
ATOM 786 O O . GLU A 1 96 ? -8.065 -7.366 -7.602 1.00 98.62 96 GLU A O 1
ATOM 791 N N . GLU A 1 97 ? -7.869 -5.130 -7.427 1.00 98.50 97 GLU A N 1
ATOM 792 C CA . GLU A 1 97 ? -7.791 -4.826 -8.859 1.00 98.50 97 GLU A CA 1
ATOM 793 C C . GLU A 1 97 ? -6.351 -4.871 -9.393 1.00 98.50 97 GLU A C 1
ATOM 795 O O . GLU A 1 97 ? -6.126 -4.876 -10.603 1.00 98.50 97 GLU A O 1
ATOM 800 N N . GLN A 1 98 ? -5.358 -4.942 -8.504 1.00 98.31 98 GLN A N 1
ATOM 801 C CA . GLN A 1 98 ? -3.945 -4.847 -8.859 1.00 98.31 98 GLN A CA 1
ATOM 802 C C . GLN A 1 98 ? -3.282 -6.218 -9.036 1.00 98.31 98 GLN A C 1
ATOM 804 O O . GLN A 1 98 ? -3.612 -7.203 -8.366 1.00 98.31 98 GLN A O 1
ATOM 809 N N . LEU A 1 99 ? -2.261 -6.282 -9.902 1.00 97.88 99 LEU A N 1
ATOM 810 C CA . LEU A 1 99 ? -1.519 -7.518 -10.183 1.00 97.88 99 LEU A CA 1
ATOM 811 C C . LEU A 1 99 ? -0.914 -8.151 -8.929 1.00 97.88 99 LEU A C 1
ATOM 813 O O . LEU A 1 99 ? -0.904 -9.376 -8.823 1.00 97.88 99 LEU A O 1
ATOM 817 N N . VAL A 1 100 ? -0.462 -7.338 -7.975 1.00 98.25 100 VAL A N 1
ATOM 818 C CA . VAL A 1 100 ? 0.120 -7.800 -6.710 1.00 98.25 100 VAL A CA 1
ATOM 819 C C . VAL A 1 100 ? -0.845 -8.679 -5.903 1.00 98.25 100 VAL A C 1
ATOM 821 O O . VAL A 1 100 ? -0.455 -9.712 -5.352 1.00 98.25 100 VAL A O 1
ATOM 824 N N . TYR A 1 101 ? -2.135 -8.336 -5.911 1.00 98.75 101 TYR A N 1
ATOM 825 C CA . TYR A 1 101 ? -3.192 -9.147 -5.319 1.00 98.75 101 TYR A CA 1
ATOM 826 C C . TYR A 1 101 ? -3.599 -10.294 -6.242 1.00 98.75 101 TYR A C 1
ATOM 828 O O . TYR A 1 101 ? -3.713 -11.441 -5.802 1.00 98.75 101 TYR A O 1
ATOM 836 N N . LEU A 1 102 ? -3.804 -10.023 -7.536 1.00 98.62 102 LEU A N 1
ATOM 837 C CA . LEU A 1 102 ? -4.281 -11.025 -8.492 1.00 98.62 102 LEU A CA 1
ATOM 838 C C . LEU A 1 102 ? -3.312 -12.209 -8.623 1.00 98.62 102 LEU A C 1
ATOM 840 O O . LEU A 1 102 ? -3.764 -13.356 -8.689 1.00 98.62 102 LEU A O 1
ATOM 844 N N . ARG A 1 103 ? -2.005 -11.950 -8.585 1.00 98.38 103 ARG A N 1
ATOM 845 C CA . ARG A 1 103 ? -0.938 -12.963 -8.571 1.00 98.38 103 ARG A CA 1
ATOM 846 C C . ARG A 1 103 ? -0.659 -13.527 -7.180 1.00 98.38 103 ARG A C 1
ATOM 848 O O . ARG A 1 103 ? 0.076 -14.501 -7.063 1.00 98.38 103 ARG A O 1
ATOM 855 N N . ASP A 1 104 ? -1.258 -12.941 -6.146 1.00 98.62 104 ASP A N 1
ATOM 856 C CA . ASP A 1 104 ? -1.005 -13.261 -4.744 1.00 98.62 104 ASP A CA 1
ATOM 857 C C . ASP A 1 104 ? 0.492 -13.195 -4.386 1.00 98.62 104 ASP A C 1
ATOM 859 O O . ASP A 1 104 ? 0.997 -14.041 -3.641 1.00 98.62 104 ASP A O 1
ATOM 863 N N . SER A 1 105 ? 1.195 -12.192 -4.935 1.00 98.38 105 SER A N 1
ATOM 864 C CA . SER A 1 105 ? 2.663 -12.129 -5.019 1.00 98.38 105 SER A CA 1
ATOM 865 C C . SER A 1 105 ? 3.347 -12.345 -3.672 1.00 98.38 105 SER A C 1
ATOM 867 O O . SER A 1 105 ? 4.276 -13.143 -3.559 1.00 98.38 105 SER A O 1
ATOM 869 N N . PHE A 1 106 ? 2.829 -11.702 -2.625 1.00 98.62 106 PHE A N 1
ATOM 870 C CA . PHE A 1 106 ? 3.303 -11.878 -1.252 1.00 98.62 106 PHE A CA 1
ATOM 871 C C . PHE A 1 106 ? 2.211 -12.337 -0.278 1.00 98.62 106 PHE A C 1
ATOM 873 O O . PHE A 1 106 ? 2.442 -12.368 0.928 1.00 98.62 106 PHE A O 1
ATOM 880 N N . GLY A 1 107 ? 1.056 -12.788 -0.780 1.00 98.69 107 GLY A N 1
ATOM 881 C CA . GLY A 1 107 ? 0.036 -13.446 0.042 1.00 98.69 107 GLY A CA 1
ATOM 882 C C . GLY A 1 107 ? -1.203 -12.615 0.385 1.00 98.69 107 GLY A C 1
ATOM 883 O O . GLY A 1 107 ? -1.996 -13.074 1.203 1.00 98.69 107 GLY A O 1
ATOM 884 N N . LEU A 1 108 ? -1.407 -11.427 -0.201 1.00 98.75 108 LEU A N 1
ATOM 885 C CA . LEU A 1 108 ? -2.585 -10.586 0.078 1.00 98.75 108 LEU A CA 1
ATOM 886 C C . LEU A 1 108 ? -3.918 -11.290 -0.199 1.00 98.75 108 LEU A C 1
ATOM 888 O O . LEU A 1 108 ? -4.823 -11.234 0.632 1.00 98.75 108 LEU A O 1
ATOM 892 N N . LYS A 1 109 ? -4.040 -11.990 -1.331 1.00 98.81 109 LYS A N 1
ATOM 893 C CA . LYS A 1 109 ? -5.254 -12.741 -1.675 1.00 98.81 109 LYS A CA 1
ATOM 894 C C . LYS A 1 109 ? -5.467 -13.893 -0.705 1.00 98.81 109 LYS A C 1
ATOM 896 O O . LYS A 1 109 ? -6.591 -14.117 -0.262 1.00 98.81 109 LYS A O 1
ATOM 901 N N . THR A 1 110 ? -4.394 -14.578 -0.313 1.00 98.81 110 THR A N 1
ATOM 902 C CA . THR A 1 110 ? -4.468 -15.636 0.705 1.00 98.81 110 THR A CA 1
ATOM 903 C C . THR A 1 110 ? -4.884 -15.087 2.077 1.00 98.81 110 THR A C 1
ATOM 905 O O . THR A 1 110 ? -5.736 -15.682 2.737 1.00 98.81 110 THR A O 1
ATOM 908 N N . LEU A 1 111 ? -4.325 -13.954 2.517 1.00 98.88 111 LEU A N 1
ATOM 909 C CA . LEU A 1 111 ? -4.685 -13.330 3.795 1.00 98.88 111 LEU A CA 1
ATOM 910 C C . LEU A 1 111 ? -6.131 -12.835 3.796 1.00 98.88 111 LEU A C 1
ATOM 912 O O . LEU A 1 111 ? -6.835 -1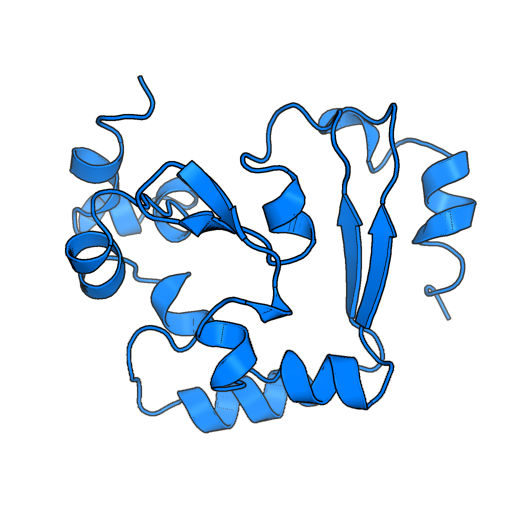3.057 4.782 1.00 98.88 111 LEU A O 1
ATOM 916 N N . LEU A 1 112 ? -6.586 -12.216 2.702 1.00 98.75 112 LEU A N 1
ATOM 917 C CA . LEU A 1 112 ? -7.966 -11.754 2.581 1.00 98.75 112 LEU A CA 1
ATOM 918 C C . LEU A 1 112 ? -8.943 -12.934 2.622 1.00 98.75 112 LEU A C 1
ATOM 920 O O . LEU A 1 112 ? -9.879 -12.923 3.414 1.00 98.75 112 LEU A O 1
ATOM 924 N N . ALA A 1 113 ? -8.684 -13.987 1.839 1.00 98.69 113 ALA A N 1
ATOM 925 C CA . ALA A 1 113 ? -9.535 -15.178 1.793 1.00 98.69 113 ALA A CA 1
ATOM 926 C C . ALA A 1 113 ? -9.616 -15.916 3.142 1.00 98.69 113 ALA A C 1
ATOM 928 O O . ALA A 1 113 ? -10.642 -16.514 3.456 1.00 98.69 113 ALA A O 1
ATOM 929 N N . ARG A 1 114 ? -8.553 -15.862 3.956 1.00 98.56 114 ARG A N 1
ATOM 930 C CA . ARG A 1 114 ? -8.526 -16.437 5.314 1.00 98.56 114 ARG A CA 1
ATOM 931 C C . ARG A 1 114 ? -9.198 -15.537 6.365 1.00 98.56 114 ARG A C 1
ATOM 933 O O . ARG A 1 114 ? -9.296 -15.942 7.517 1.00 98.56 114 ARG A O 1
ATOM 940 N N . GLY A 1 115 ? -9.619 -14.323 6.005 1.00 98.50 115 GLY A N 1
ATOM 941 C CA . GLY A 1 115 ? -10.159 -13.342 6.953 1.00 98.50 115 GLY A CA 1
ATOM 942 C C . GLY A 1 115 ? -9.100 -12.718 7.867 1.00 98.50 115 GLY A C 1
ATOM 943 O O . GLY A 1 115 ? -9.433 -12.210 8.930 1.00 98.50 115 GLY A O 1
ATOM 944 N N . ALA A 1 116 ? -7.821 -12.770 7.480 1.00 98.62 116 ALA A N 1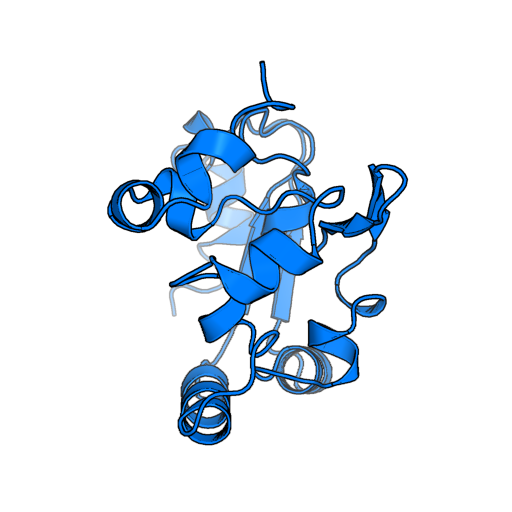
ATOM 945 C CA . ALA A 1 116 ? -6.726 -12.205 8.266 1.00 98.62 116 ALA A CA 1
ATOM 946 C C . ALA A 1 116 ? -6.537 -10.698 8.031 1.00 98.62 116 ALA A C 1
ATOM 948 O O . ALA A 1 116 ? -5.920 -10.039 8.863 1.00 98.62 116 ALA A O 1
ATOM 949 N N . ILE A 1 117 ? -7.026 -10.146 6.915 1.00 98.81 117 ILE A N 1
ATOM 950 C CA . ILE A 1 117 ? -6.962 -8.702 6.656 1.00 98.81 117 ILE A CA 1
ATOM 951 C C . ILE A 1 117 ? -8.136 -8.009 7.342 1.00 98.81 117 ILE A C 1
ATOM 953 O O . ILE A 1 117 ? -9.293 -8.313 7.061 1.00 98.81 117 ILE A O 1
ATOM 957 N N . VAL A 1 118 ? -7.825 -7.031 8.188 1.00 98.62 118 VAL A N 1
ATOM 958 C CA . VAL A 1 118 ? -8.802 -6.167 8.854 1.00 98.62 118 VAL A CA 1
ATOM 959 C C . VAL A 1 118 ? -8.621 -4.760 8.307 1.00 98.62 118 VAL A C 1
ATOM 961 O O . VAL A 1 118 ? -7.549 -4.180 8.440 1.00 98.62 118 VAL A O 1
ATOM 964 N N . ARG A 1 119 ? -9.662 -4.200 7.689 1.00 98.69 119 ARG A N 1
ATOM 965 C CA . ARG A 1 119 ? -9.660 -2.820 7.184 1.00 98.69 119 ARG A CA 1
ATOM 966 C C . ARG A 1 119 ? -10.324 -1.904 8.214 1.00 98.69 119 ARG A C 1
ATOM 968 O O . ARG A 1 119 ? -11.491 -2.112 8.528 1.00 98.69 119 ARG A O 1
ATOM 975 N N . CYS A 1 120 ? -9.606 -0.894 8.702 1.00 98.50 120 CYS A N 1
ATOM 976 C CA . CYS A 1 120 ? -10.118 0.109 9.641 1.00 98.50 120 CYS A CA 1
ATOM 977 C C . CYS A 1 120 ? -9.955 1.540 9.083 1.00 98.50 120 CYS A C 1
ATOM 979 O O . CYS A 1 120 ? -9.038 2.263 9.484 1.00 98.50 120 CYS A O 1
ATOM 98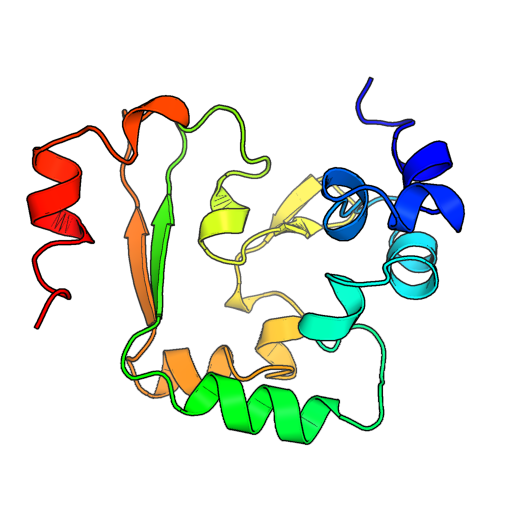1 N N . PRO A 1 121 ? -10.793 1.949 8.110 1.00 98.25 121 PRO A N 1
ATOM 982 C CA . PRO A 1 121 ? -10.785 3.311 7.590 1.00 98.25 121 PRO A CA 1
ATOM 983 C C . PRO A 1 121 ? -11.369 4.300 8.604 1.00 98.25 121 PRO A C 1
ATOM 985 O O . PRO A 1 121 ? -12.429 4.053 9.175 1.00 98.25 121 PRO A O 1
ATOM 988 N N . MET A 1 122 ? -10.709 5.443 8.794 1.00 98.06 122 MET A N 1
ATOM 989 C CA . MET A 1 122 ? -11.159 6.509 9.698 1.00 98.06 122 MET A CA 1
ATOM 990 C C . MET A 1 122 ? -11.043 7.877 9.021 1.00 98.06 122 MET A C 1
ATOM 992 O O . MET A 1 122 ? -9.956 8.299 8.639 1.00 98.06 122 MET A O 1
ATOM 996 N N . ALA A 1 123 ? -12.158 8.592 8.895 1.00 97.56 123 ALA A N 1
ATOM 997 C CA . ALA A 1 123 ? -12.148 9.998 8.493 1.00 97.56 123 ALA A CA 1
ATOM 998 C C . ALA A 1 123 ? -11.809 10.912 9.686 1.00 97.56 123 ALA A C 1
ATOM 1000 O O . ALA A 1 123 ? -11.946 10.522 10.847 1.00 97.56 123 ALA A O 1
ATOM 1001 N N . GLY A 1 124 ? -11.387 12.143 9.402 1.00 97.38 124 GLY A N 1
ATOM 1002 C CA . GLY A 1 124 ? -11.100 13.180 10.395 1.00 97.38 124 GLY A CA 1
ATOM 1003 C C . GLY A 1 124 ? -9.781 13.010 11.154 1.00 97.38 124 GLY A C 1
ATOM 1004 O O . GLY A 1 124 ? -9.575 13.690 12.160 1.00 97.38 124 GLY A O 1
ATOM 1005 N N . ILE A 1 125 ? -8.890 12.120 10.705 1.00 98.19 125 ILE A N 1
ATOM 1006 C CA . ILE A 1 125 ? -7.587 11.878 11.333 1.00 98.19 125 ILE A CA 1
ATOM 1007 C C . ILE A 1 125 ? -6.472 12.304 10.376 1.00 98.19 125 ILE A C 1
ATOM 1009 O O . ILE A 1 125 ? -6.262 11.682 9.340 1.00 98.19 125 ILE A O 1
ATOM 1013 N N . ALA A 1 126 ? -5.744 13.356 10.750 1.00 98.25 126 ALA A N 1
ATOM 1014 C CA . ALA A 1 126 ? -4.530 13.768 10.051 1.00 98.25 126 ALA A CA 1
ATOM 1015 C C . ALA A 1 126 ? -3.376 12.787 10.309 1.00 98.25 126 ALA A C 1
ATOM 1017 O O . ALA A 1 126 ? -3.336 12.133 11.354 1.00 98.25 126 ALA A O 1
ATOM 1018 N N . HIS A 1 127 ? -2.383 12.761 9.416 1.00 98.31 127 HIS A N 1
ATOM 1019 C CA . HIS A 1 127 ? -1.233 11.853 9.491 1.00 98.31 127 HIS A CA 1
ATOM 1020 C C . HIS A 1 127 ? -0.539 11.861 10.859 1.00 98.31 127 HIS A C 1
ATOM 1022 O O . HIS A 1 127 ? -0.193 10.825 11.420 1.00 98.31 127 HIS A O 1
ATOM 1028 N N . THR A 1 128 ? -0.376 13.049 11.439 1.00 98.06 128 THR A N 1
ATOM 1029 C CA . THR A 1 128 ? 0.286 13.255 12.735 1.00 98.06 128 THR A CA 1
ATOM 1030 C C . THR A 1 128 ? -0.556 12.829 13.941 1.00 98.06 128 THR A C 1
ATOM 1032 O O . THR A 1 128 ? -0.063 12.856 15.067 1.00 98.06 128 THR A O 1
ATOM 1035 N N . ALA A 1 129 ? -1.822 12.457 13.734 1.00 98.19 129 ALA A N 1
ATOM 1036 C CA . ALA A 1 129 ? -2.777 12.137 14.789 1.00 98.19 129 ALA A CA 1
ATOM 1037 C C . ALA A 1 129 ? -3.140 10.644 14.869 1.00 98.19 129 ALA A C 1
ATOM 1039 O O . ALA A 1 129 ? -3.770 10.246 15.852 1.00 98.19 129 ALA A O 1
ATOM 1040 N N . TRP A 1 130 ? -2.714 9.804 13.912 1.00 98.25 130 TRP A N 1
ATOM 1041 C CA . TRP A 1 130 ? -2.995 8.358 13.912 1.00 98.25 130 TRP A CA 1
ATOM 1042 C C . TRP A 1 130 ? -2.599 7.670 15.224 1.00 98.25 130 TRP A C 1
ATOM 1044 O O . TRP A 1 130 ? -3.333 6.837 15.736 1.00 98.25 130 TRP A O 1
ATOM 1054 N N . HIS A 1 131 ? -1.471 8.059 15.816 1.00 96.75 131 HIS A N 1
ATOM 1055 C CA . HIS A 1 131 ? -0.953 7.486 17.064 1.00 96.75 131 HIS A CA 1
ATOM 1056 C C . HIS A 1 131 ? -1.368 8.259 18.330 1.00 96.75 131 HIS A C 1
ATOM 1058 O O . HIS A 1 131 ? -0.856 7.998 19.418 1.00 96.75 131 HIS A O 1
ATOM 1064 N N . SER A 1 132 ? -2.242 9.261 18.213 1.00 97.69 132 SER A N 1
ATOM 1065 C CA . SER A 1 132 ? -2.616 10.150 19.325 1.00 97.69 132 SER A CA 1
ATOM 1066 C C . SER A 1 132 ? -4.116 10.438 19.384 1.00 97.69 132 SER A C 1
ATOM 1068 O O . SER A 1 132 ? -4.542 11.414 19.997 1.00 97.69 132 SER A O 1
ATOM 1070 N N . ASN A 1 133 ? -4.928 9.568 18.780 1.00 98.38 133 ASN A N 1
ATOM 1071 C CA . ASN A 1 133 ? -6.380 9.641 18.828 1.00 98.38 133 ASN A CA 1
ATOM 1072 C C . ASN A 1 133 ? -6.956 8.464 19.635 1.00 98.38 133 ASN A C 1
ATOM 1074 O O . ASN A 1 133 ? -6.756 7.300 19.287 1.00 98.38 133 ASN A O 1
ATOM 1078 N N . ARG A 1 134 ? -7.680 8.772 20.720 1.00 98.00 134 ARG A N 1
ATOM 1079 C CA . ARG A 1 134 ? -8.245 7.764 21.633 1.00 98.00 134 ARG A CA 1
ATOM 1080 C C . ARG A 1 134 ? -9.285 6.878 20.950 1.00 98.00 134 ARG A C 1
ATOM 1082 O O . ARG A 1 134 ? -9.198 5.663 21.071 1.00 98.00 134 ARG A O 1
ATOM 1089 N N . THR A 1 135 ? -10.214 7.482 20.210 1.00 98.31 135 THR A N 1
ATOM 1090 C CA . THR A 1 135 ? -11.262 6.758 19.479 1.00 98.31 135 THR A CA 1
ATOM 1091 C C . THR A 1 135 ? -10.652 5.790 18.478 1.00 98.31 135 THR A C 1
ATOM 1093 O O . THR A 1 135 ? -11.081 4.644 18.387 1.00 98.31 135 THR A O 1
ATOM 1096 N N . LEU A 1 136 ? -9.613 6.220 17.762 1.00 98.38 136 LEU A N 1
ATOM 1097 C CA . LEU A 1 136 ? -8.899 5.346 16.847 1.00 98.38 136 LEU A CA 1
ATOM 1098 C C . LEU A 1 136 ? -8.226 4.180 17.563 1.00 98.38 136 LEU A C 1
ATOM 1100 O O . LEU A 1 136 ? -8.340 3.050 17.097 1.00 98.38 136 LEU A O 1
ATOM 1104 N N . TYR A 1 137 ? -7.533 4.441 18.672 1.00 98.62 137 TYR A N 1
ATOM 1105 C CA . TYR A 1 137 ? -6.893 3.385 19.449 1.00 98.62 137 TYR A CA 1
ATOM 1106 C C . TYR A 1 137 ? -7.918 2.330 19.886 1.00 98.62 137 TYR A C 1
ATOM 1108 O O . TYR A 1 137 ? -7.730 1.154 19.591 1.00 98.62 137 TYR A O 1
ATOM 1116 N N . GLU A 1 138 ? -9.026 2.748 20.499 1.00 98.44 138 GLU A N 1
ATOM 1117 C CA . GLU A 1 138 ? -10.083 1.843 20.980 1.00 98.44 138 GLU A CA 1
ATOM 1118 C C . GLU A 1 138 ? -10.766 1.080 19.831 1.00 98.44 138 GLU A C 1
ATOM 1120 O O . GLU A 1 138 ? -11.146 -0.076 19.986 1.00 98.44 138 GLU A O 1
ATOM 1125 N N . THR A 1 139 ? -10.896 1.703 18.655 1.00 98.06 139 THR A N 1
ATOM 1126 C CA . THR A 1 139 ? -11.610 1.112 17.509 1.00 98.06 139 THR A CA 1
ATOM 1127 C C . THR A 1 139 ? -10.727 0.182 16.678 1.00 98.06 139 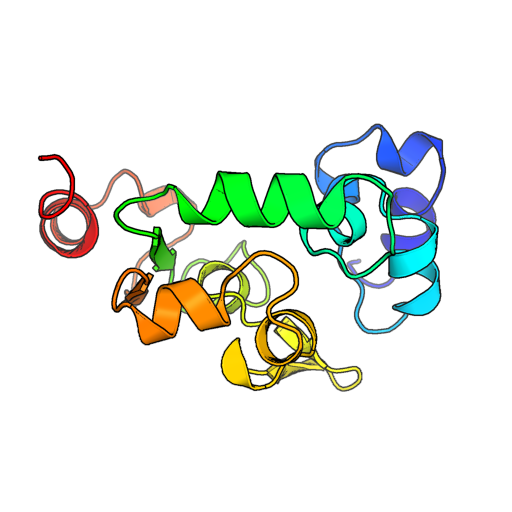THR A C 1
ATOM 1129 O O . THR A 1 139 ? -11.139 -0.919 16.320 1.00 98.06 139 THR A O 1
ATOM 1132 N N . CYS A 1 140 ? -9.521 0.631 16.329 1.00 98.31 140 CYS A N 1
ATOM 1133 C CA . CYS A 1 140 ? -8.690 0.003 15.304 1.00 98.31 140 CYS A CA 1
ATOM 1134 C C . CYS A 1 140 ? -7.454 -0.715 15.855 1.00 98.31 140 CYS A C 1
ATOM 1136 O O . CYS A 1 140 ? -6.849 -1.485 15.114 1.00 98.31 140 CYS A O 1
ATOM 1138 N N . ILE A 1 141 ? -7.046 -0.462 17.106 1.00 98.44 141 ILE A N 1
ATOM 1139 C CA . ILE A 1 141 ? -5.791 -0.991 17.670 1.00 98.44 141 ILE A CA 1
ATOM 1140 C C . ILE A 1 141 ? -6.065 -1.932 18.842 1.00 98.44 141 ILE A C 1
ATOM 1142 O O . ILE A 1 141 ? -5.683 -3.096 18.781 1.00 98.44 141 ILE A O 1
ATOM 1146 N N . GLU A 1 142 ? -6.736 -1.447 19.887 1.00 98.31 142 GLU A N 1
ATOM 1147 C CA . GLU A 1 142 ? -6.999 -2.176 21.135 1.00 98.31 142 GLU A CA 1
ATOM 1148 C C . GLU A 1 142 ? -7.578 -3.588 20.927 1.00 98.31 142 GLU A C 1
ATOM 1150 O O . GLU A 1 142 ? -7.077 -4.509 21.577 1.00 98.31 142 GLU A O 1
ATOM 1155 N N . PRO A 1 143 ? -8.519 -3.829 19.986 1.00 98.19 143 PRO A N 1
ATOM 1156 C CA . PRO A 1 143 ? -9.062 -5.170 19.753 1.00 98.19 143 PRO A CA 1
ATOM 1157 C C . PRO A 1 143 ? -8.031 -6.211 19.293 1.00 98.19 143 PRO A C 1
ATOM 1159 O O . PRO A 1 143 ? -8.305 -7.407 19.350 1.00 98.19 143 PRO A O 1
ATOM 1162 N N . TRP A 1 144 ? -6.859 -5.770 18.827 1.00 97.69 144 TRP A N 1
ATOM 1163 C CA . TRP A 1 144 ? -5.823 -6.613 18.226 1.00 97.69 144 TRP A CA 1
ATOM 1164 C C . TRP A 1 144 ? -4.547 -6.712 19.074 1.00 97.69 144 TRP A C 1
ATOM 1166 O O . TRP A 1 144 ? -3.567 -7.300 18.619 1.00 97.69 144 TRP A O 1
ATOM 1176 N N . LEU A 1 145 ? -4.540 -6.156 20.293 1.00 96.12 145 LEU A N 1
ATOM 1177 C CA . LEU A 1 145 ? -3.399 -6.189 21.225 1.00 96.12 145 LEU A CA 1
ATOM 1178 C C . LEU A 1 145 ? -3.431 -7.383 22.203 1.00 96.12 145 LEU A C 1
ATOM 1180 O O . LEU A 1 145 ? -2.934 -7.281 23.325 1.00 96.12 145 LEU A O 1
ATOM 1184 N N . SER A 1 146 ? -4.026 -8.502 21.787 1.00 83.38 146 SER A N 1
ATOM 1185 C CA . SER A 1 146 ? -4.127 -9.744 22.569 1.00 83.38 146 SER A CA 1
ATOM 1186 C C . SER A 1 146 ? -2.853 -10.583 22.552 1.00 83.38 146 SER A C 1
ATOM 1188 O O . SER A 1 146 ? -2.336 -10.795 21.428 1.00 83.38 146 SER A O 1
#

Organism: Rousettus aegyptiacus (NCBI:txid9407)

pLDDT: mean 96.54, std 6.23, range [45.44, 98.88]

Sequence (146 aa):
MRSNLYRICYSPWGQEFSICNYWHDPHHDDLYLNASSFLALINGERDHPNATAWRKNFLRVGHLVLIGGPDDGVITPWQSSFFGFYDANETVLEMEEQLVYLRDSFGLKTLLARGAIVRCPMAGIAHTAWHSNRTLYETCIEPWLS